Protein AF-A0AAW2M920-F1 (afdb_monomer)

Organism: NCBI:txid2727405

Nearest PDB structures (foldseek):
  7yav-assembly2_A  TM=9.526E-01  e=2.439E-05  Morus alba
  7yav-assembly1_B  TM=9.360E-01  e=2.289E-05  Morus alba
  7e2v-assembly1_A  TM=9.465E-01  e=1.865E-04  Morus alba
  6jqh-assembly1_A  TM=9.577E-01  e=3.522E-04  Morus alba
  3e39-assembly1_B  TM=4.686E-01  e=4.575E+00  Oleidesulfovibrio alaskensis G20

Radius of gyration: 16.42 Å; Cα contacts (8 Å, |Δi|>4): 137; chains: 1; bounding box: 31×42×42 Å

Structure (mmCIF, N/CA/C/O backbone):
data_AF-A0AAW2M920-F1
#
_entry.id   AF-A0AAW2M920-F1
#
loop_
_atom_site.group_PDB
_atom_site.id
_atom_site.type_symbol
_atom_site.label_atom_id
_atom_site.label_alt_id
_atom_site.label_comp_id
_atom_site.label_asym_id
_atom_site.label_entity_id
_atom_site.label_seq_id
_atom_site.pdbx_PDB_ins_code
_atom_site.Cartn_x
_atom_site.Cartn_y
_atom_site.Cartn_z
_atom_site.occupancy
_atom_site.B_iso_or_equiv
_atom_site.auth_seq_id
_atom_site.auth_comp_id
_atom_site.auth_asym_id
_atom_site.auth_atom_id
_atom_site.pdbx_PDB_model_num
ATOM 1 N N . MET A 1 1 ? -5.550 -7.765 -9.134 1.00 83.81 1 MET A N 1
ATOM 2 C CA . MET A 1 1 ? -4.343 -8.230 -8.421 1.00 83.81 1 MET A CA 1
ATOM 3 C C . MET A 1 1 ? -3.389 -8.997 -9.329 1.00 83.81 1 MET A C 1
ATOM 5 O O . MET A 1 1 ? -2.445 -8.383 -9.785 1.00 83.81 1 MET A O 1
ATOM 9 N N . TRP A 1 2 ? -3.646 -10.262 -9.693 1.00 87.31 2 TRP A N 1
ATOM 10 C CA . TRP A 1 2 ? -2.711 -11.055 -10.524 1.00 87.31 2 TRP A CA 1
ATOM 11 C C . TRP A 1 2 ? -2.269 -10.374 -11.831 1.00 87.31 2 TRP A C 1
ATOM 13 O O . TRP A 1 2 ? -1.103 -10.426 -12.192 1.00 87.31 2 TRP A O 1
ATOM 23 N N . LYS A 1 3 ? -3.179 -9.660 -12.505 1.00 90.44 3 LYS A N 1
ATOM 24 C CA . LYS A 1 3 ? -2.833 -8.866 -13.695 1.00 90.44 3 LYS A CA 1
ATOM 25 C C . LYS A 1 3 ? -1.768 -7.797 -13.420 1.00 90.44 3 LYS A C 1
ATOM 27 O O . LYS A 1 3 ? -0.881 -7.653 -14.239 1.00 90.44 3 LYS A O 1
ATOM 32 N N . PHE A 1 4 ? -1.827 -7.118 -12.270 1.00 90.94 4 PHE A N 1
ATOM 33 C CA . PHE A 1 4 ? -0.812 -6.136 -11.877 1.00 90.94 4 PHE A CA 1
ATOM 34 C C . PHE A 1 4 ? 0.547 -6.803 -11.682 1.00 90.94 4 PHE A C 1
ATOM 36 O O . PHE A 1 4 ? 1.535 -6.295 -12.189 1.00 90.94 4 PHE A O 1
ATOM 43 N N . LEU A 1 5 ? 0.599 -7.955 -11.005 1.00 89.62 5 LEU A N 1
ATOM 44 C CA . LEU A 1 5 ? 1.860 -8.674 -10.782 1.00 89.62 5 LEU A CA 1
ATOM 45 C C . LEU A 1 5 ? 2.533 -9.110 -12.089 1.00 89.62 5 LEU A C 1
ATOM 47 O O . LEU A 1 5 ? 3.752 -9.142 -12.155 1.00 89.62 5 LEU A O 1
ATOM 51 N N . HIS A 1 6 ? 1.754 -9.404 -13.133 1.00 90.44 6 HIS A N 1
ATOM 52 C CA . HIS A 1 6 ? 2.280 -9.730 -14.462 1.00 90.44 6 HIS A CA 1
ATOM 53 C C . HIS A 1 6 ? 2.710 -8.511 -15.296 1.00 90.44 6 HIS A C 1
ATOM 55 O O . HIS A 1 6 ? 3.262 -8.699 -16.377 1.00 90.44 6 HIS A O 1
ATOM 61 N N . GLU A 1 7 ? 2.423 -7.282 -14.854 1.00 92.44 7 GLU A N 1
ATOM 62 C CA . GLU A 1 7 ? 2.908 -6.063 -15.519 1.00 92.44 7 GLU A CA 1
ATOM 63 C C . GLU A 1 7 ? 4.354 -5.723 -15.131 1.00 92.44 7 GLU A C 1
ATOM 65 O O . GLU A 1 7 ? 4.986 -4.929 -15.826 1.00 92.44 7 GLU A O 1
ATOM 70 N N . GLU A 1 8 ? 4.866 -6.304 -14.044 1.00 90.00 8 GLU A N 1
ATOM 71 C CA . GLU A 1 8 ? 6.255 -6.140 -13.620 1.00 90.00 8 GLU A CA 1
ATOM 72 C C . GLU A 1 8 ? 7.118 -7.335 -14.014 1.00 90.00 8 GLU A C 1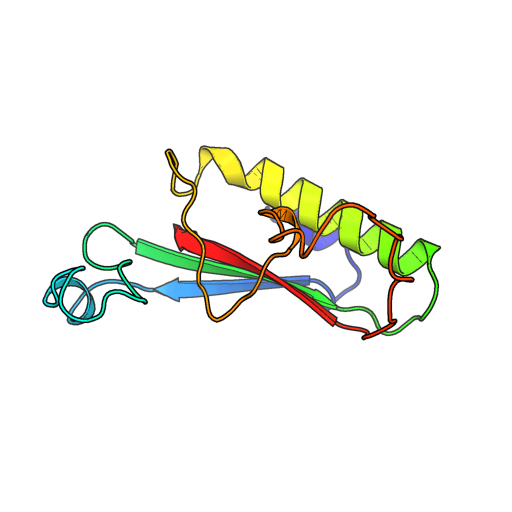
ATOM 74 O O . GLU A 1 8 ? 6.629 -8.434 -14.289 1.00 90.00 8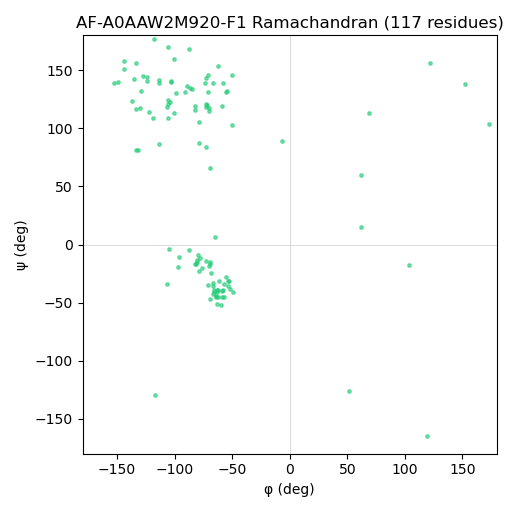 GLU A O 1
ATOM 79 N N . ASP A 1 9 ? 8.426 -7.091 -14.044 1.00 85.19 9 ASP A N 1
ATOM 80 C CA . ASP A 1 9 ? 9.409 -8.130 -14.315 1.00 85.19 9 ASP A CA 1
ATOM 81 C C . ASP A 1 9 ? 9.356 -9.224 -13.234 1.00 85.19 9 ASP A C 1
ATOM 83 O O . ASP A 1 9 ? 8.969 -9.003 -12.081 1.00 85.19 9 ASP A O 1
ATOM 87 N N . GLU A 1 10 ? 9.760 -10.436 -13.609 1.00 82.50 10 GLU A N 1
ATOM 88 C CA . GLU A 1 10 ? 9.738 -11.586 -12.709 1.00 82.50 10 GLU A CA 1
ATOM 89 C C . GLU A 1 10 ? 10.519 -11.295 -11.414 1.00 82.50 10 GLU A C 1
ATOM 91 O O . GLU A 1 10 ? 11.662 -10.836 -11.450 1.00 82.50 10 GLU A O 1
ATOM 96 N N . ASN A 1 11 ? 9.902 -11.585 -10.265 1.00 81.25 11 ASN A N 1
ATOM 97 C CA . ASN A 1 11 ? 10.443 -11.341 -8.921 1.00 81.25 11 ASN A CA 1
ATOM 98 C C . ASN A 1 11 ? 10.711 -9.863 -8.566 1.00 81.25 11 ASN A C 1
ATOM 100 O O . ASN A 1 11 ? 11.393 -9.600 -7.578 1.00 81.25 11 ASN A O 1
ATOM 104 N N . MET A 1 12 ? 10.173 -8.903 -9.327 1.00 87.25 12 MET A N 1
ATOM 105 C CA . MET A 1 12 ? 10.324 -7.469 -9.034 1.00 87.25 12 MET A CA 1
ATOM 106 C C . MET A 1 12 ? 9.145 -6.869 -8.268 1.00 87.25 12 MET A C 1
ATOM 108 O O . MET A 1 12 ? 9.258 -5.753 -7.776 1.00 87.25 12 MET A O 1
ATOM 112 N N . ALA A 1 13 ? 8.035 -7.593 -8.123 1.00 90.44 13 ALA A N 1
ATOM 113 C CA . ALA A 1 13 ? 6.875 -7.167 -7.347 1.00 90.44 13 ALA A CA 1
ATOM 114 C C . ALA A 1 13 ? 6.513 -8.199 -6.275 1.00 90.44 13 ALA A C 1
ATOM 116 O O . ALA A 1 13 ? 6.538 -9.406 -6.526 1.00 90.44 13 ALA A O 1
ATOM 117 N N . GLU A 1 14 ? 6.126 -7.723 -5.094 1.00 88.31 14 GLU A N 1
ATOM 118 C CA . GLU A 1 14 ? 5.789 -8.562 -3.947 1.00 88.31 14 GLU A CA 1
ATOM 119 C C . GLU A 1 14 ? 4.498 -8.093 -3.260 1.00 88.31 14 GLU A C 1
ATOM 121 O O . GLU A 1 14 ? 4.242 -6.896 -3.124 1.00 88.31 14 GLU A O 1
ATOM 126 N N . LEU A 1 15 ? 3.692 -9.059 -2.805 1.00 90.00 15 LEU A N 1
ATOM 127 C CA . LEU A 1 15 ? 2.582 -8.851 -1.875 1.00 90.00 15 LEU A CA 1
ATOM 128 C C . LEU A 1 15 ? 2.825 -9.735 -0.648 1.00 90.00 15 LEU A C 1
ATOM 130 O O . LEU A 1 15 ? 2.765 -10.961 -0.763 1.00 90.00 15 LEU A O 1
ATOM 134 N N . GLN A 1 16 ? 3.057 -9.142 0.519 1.00 90.81 16 GLN A N 1
ATOM 135 C CA . GLN A 1 16 ? 3.207 -9.896 1.767 1.00 90.81 16 GLN A CA 1
ATOM 136 C C . GLN A 1 16 ? 1.939 -9.766 2.601 1.00 90.81 16 GLN A C 1
ATOM 138 O O . GLN A 1 16 ? 1.543 -8.659 2.954 1.00 90.81 16 GLN A O 1
ATOM 143 N N . PHE A 1 17 ? 1.319 -10.898 2.930 1.00 91.00 17 PHE A N 1
ATOM 144 C CA . PHE A 1 17 ? 0.124 -10.964 3.769 1.00 91.00 17 PHE A CA 1
ATOM 145 C C . PHE A 1 17 ? 0.510 -11.476 5.153 1.00 91.00 17 PHE A C 1
ATOM 147 O O . PHE A 1 17 ? 0.808 -12.658 5.322 1.00 91.00 17 PHE A O 1
ATOM 154 N N . SER A 1 18 ? 0.474 -10.595 6.145 1.00 90.00 18 SER A N 1
ATOM 155 C CA . SER A 1 18 ? 0.731 -10.947 7.540 1.00 90.00 18 SER A CA 1
ATOM 156 C C . SER A 1 18 ? -0.605 -11.076 8.271 1.00 90.00 18 SER A C 1
ATOM 158 O O . SER A 1 18 ? -1.302 -10.066 8.395 1.00 90.00 18 SER A O 1
ATOM 160 N N . PRO A 1 19 ? -1.007 -12.279 8.723 1.00 90.19 19 PRO A N 1
ATOM 161 C CA . PRO A 1 19 ? -2.282 -12.475 9.407 1.00 90.19 19 PRO A CA 1
ATOM 162 C C . PRO A 1 19 ? -2.309 -11.758 10.758 1.00 90.19 19 PRO A C 1
ATOM 164 O O . PRO A 1 19 ? -1.326 -11.773 11.499 1.00 90.19 19 PRO A O 1
ATOM 167 N N . TYR A 1 20 ? -3.447 -11.136 11.062 1.00 88.88 20 TYR A N 1
ATOM 168 C CA . TYR A 1 20 ? -3.757 -10.531 12.360 1.00 88.88 20 TYR A CA 1
ATOM 169 C C . TYR A 1 20 ? -4.758 -11.414 13.118 1.00 88.88 20 TYR A C 1
ATOM 171 O O . TYR A 1 20 ? -5.304 -12.373 12.569 1.00 88.88 20 TYR A O 1
ATOM 179 N N . GLY A 1 21 ? -4.986 -11.102 14.394 1.00 86.06 21 GLY A N 1
ATOM 180 C CA . GLY A 1 21 ? -5.913 -11.828 15.259 1.00 86.06 21 GLY A CA 1
ATOM 181 C C . GLY A 1 21 ? -5.249 -12.459 16.481 1.00 86.06 21 GLY A C 1
ATOM 182 O O . GLY A 1 21 ? -4.117 -12.124 16.839 1.00 86.06 21 GLY A O 1
ATOM 183 N N . GLU A 1 22 ? -5.970 -13.385 17.116 1.00 87.44 22 GLU A N 1
ATOM 184 C CA . GLU A 1 22 ? -5.528 -14.110 18.316 1.00 87.44 22 GLU A CA 1
ATOM 185 C C . GLU A 1 22 ? -5.038 -13.143 19.406 1.00 87.44 22 GLU A C 1
ATOM 187 O O . GLU A 1 22 ? -5.737 -12.187 19.737 1.00 87.44 22 GLU A O 1
ATOM 192 N N . ALA A 1 23 ? -3.816 -13.332 19.909 1.00 85.88 23 ALA A N 1
ATOM 193 C CA . ALA A 1 23 ? -3.220 -12.499 20.946 1.00 85.88 23 ALA A CA 1
ATOM 194 C C . ALA A 1 23 ? -3.198 -11.001 20.591 1.00 85.88 23 ALA A C 1
ATOM 196 O O . ALA A 1 23 ? -3.237 -10.172 21.491 1.00 85.88 23 ALA A O 1
ATOM 197 N N . LEU A 1 24 ? -3.159 -10.619 19.305 1.00 83.88 24 LEU A N 1
ATOM 198 C CA . LEU A 1 24 ? -3.216 -9.204 18.911 1.00 83.88 24 LEU A CA 1
ATOM 199 C C . LEU A 1 24 ? -4.580 -8.563 19.202 1.00 83.88 24 LEU A C 1
ATOM 201 O O . LEU A 1 24 ? -4.626 -7.345 19.360 1.00 83.88 24 LEU A O 1
ATOM 205 N N . ASN A 1 25 ? -5.659 -9.349 19.283 1.00 85.94 25 ASN A N 1
ATOM 206 C CA . ASN A 1 25 ? -7.002 -8.858 19.600 1.00 85.94 25 ASN A CA 1
ATOM 207 C C . ASN A 1 25 ? -7.205 -8.612 21.098 1.00 85.94 25 ASN A C 1
ATOM 209 O O . ASN A 1 25 ? -8.090 -7.841 21.460 1.00 85.94 25 ASN A O 1
ATOM 213 N N . ASP A 1 26 ? -6.406 -9.260 21.948 1.00 86.75 26 ASP A N 1
ATOM 214 C CA . ASP A 1 26 ? -6.527 -9.148 23.404 1.00 86.75 26 ASP A CA 1
ATOM 215 C C . ASP A 1 26 ? -5.968 -7.819 23.933 1.00 86.75 26 ASP A C 1
ATOM 217 O O . ASP A 1 26 ? -6.333 -7.384 25.026 1.00 86.75 26 ASP A O 1
ATOM 221 N N . TYR A 1 27 ? -5.104 -7.160 23.155 1.00 84.50 27 TYR A N 1
ATOM 222 C CA . TYR A 1 27 ? -4.527 -5.865 23.499 1.00 84.50 27 TYR A CA 1
ATOM 223 C C . TYR A 1 27 ? -5.435 -4.712 23.061 1.00 84.50 27 TYR A C 1
ATOM 225 O O . TYR A 1 27 ? -5.897 -4.657 21.917 1.00 84.50 27 TYR A O 1
ATOM 233 N N . SER A 1 28 ? -5.631 -3.735 23.946 1.00 82.38 28 SER A N 1
ATOM 234 C CA . SER A 1 28 ? -6.332 -2.493 23.601 1.00 82.38 28 SER A CA 1
ATOM 235 C C . SER A 1 28 ? -5.478 -1.627 22.670 1.00 82.38 28 SER A C 1
ATOM 237 O O . SER A 1 28 ? -4.258 -1.533 22.821 1.00 82.38 28 SER A O 1
ATOM 239 N N . GLU A 1 29 ? -6.120 -0.900 21.751 1.00 80.44 29 GLU A N 1
ATOM 240 C CA . GLU A 1 29 ? -5.453 0.081 20.879 1.00 80.44 29 GLU A CA 1
ATOM 241 C C . GLU A 1 29 ? -4.642 1.119 21.679 1.00 80.44 29 GLU A C 1
ATOM 243 O O . GLU A 1 29 ? -3.601 1.599 21.230 1.00 80.44 29 GLU A O 1
ATOM 248 N N . SER A 1 30 ? -5.094 1.439 22.897 1.00 81.88 30 SER A N 1
ATOM 249 C CA . SER A 1 30 ? -4.466 2.429 23.774 1.00 81.88 30 SER A CA 1
ATOM 250 C C . SER A 1 30 ? -3.247 1.913 24.544 1.00 81.88 30 SER A C 1
ATOM 252 O O . SER A 1 30 ? -2.534 2.720 25.137 1.00 81.88 30 SER A O 1
ATOM 254 N N . GLU A 1 31 ? -3.011 0.599 24.596 1.00 84.44 31 GLU A N 1
ATOM 255 C CA . GLU A 1 31 ? -1.888 0.028 25.359 1.00 84.44 31 GLU A CA 1
ATOM 256 C C . GLU A 1 31 ? -0.541 0.330 24.706 1.00 84.44 31 GLU A C 1
ATOM 258 O O . GLU A 1 31 ? 0.447 0.590 25.391 1.00 84.44 31 GLU A O 1
ATOM 263 N N . THR A 1 32 ? -0.510 0.358 23.373 1.00 78.44 32 THR A N 1
ATOM 264 C CA . THR A 1 32 ? 0.666 0.746 22.591 1.00 78.44 32 THR A CA 1
ATOM 265 C C . THR A 1 32 ? 0.257 1.753 21.516 1.00 78.44 32 THR A C 1
ATOM 267 O O . THR A 1 32 ? 0.090 1.375 20.357 1.00 78.44 32 THR A O 1
ATOM 270 N N . PRO A 1 33 ? 0.129 3.046 21.860 1.00 64.88 33 PRO A N 1
ATOM 271 C CA . PRO A 1 33 ? -0.439 4.066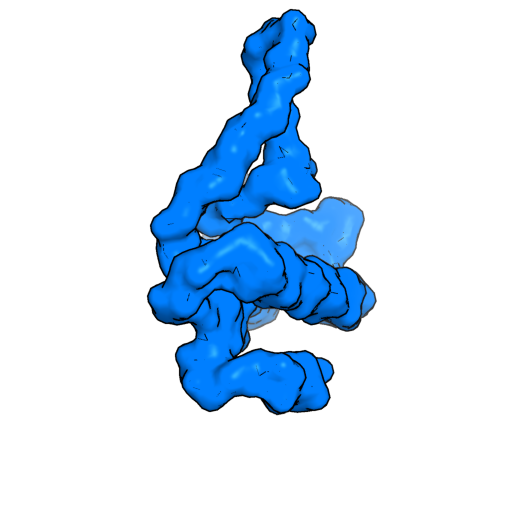 20.975 1.00 64.88 33 PRO A CA 1
ATOM 272 C C . PRO A 1 33 ? 0.173 4.181 19.560 1.00 64.88 33 PRO A C 1
ATOM 274 O O . PRO A 1 33 ? -0.567 4.515 18.638 1.00 64.88 33 PRO A O 1
ATOM 277 N N . PRO A 1 34 ? 1.474 3.897 19.316 1.00 70.81 34 PRO A N 1
ATOM 278 C CA . PRO A 1 34 ? 2.031 3.899 17.956 1.00 70.81 34 PRO A CA 1
ATOM 279 C C . PRO A 1 34 ? 1.531 2.751 17.062 1.00 70.81 34 PRO A C 1
ATOM 281 O O . PRO A 1 34 ? 1.729 2.785 15.849 1.00 70.81 34 PRO A O 1
ATOM 284 N N . PHE A 1 35 ? 0.925 1.719 17.652 1.00 77.88 35 PHE A N 1
ATOM 285 C CA . PHE A 1 35 ? 0.411 0.537 16.971 1.00 77.88 35 PHE A CA 1
ATOM 2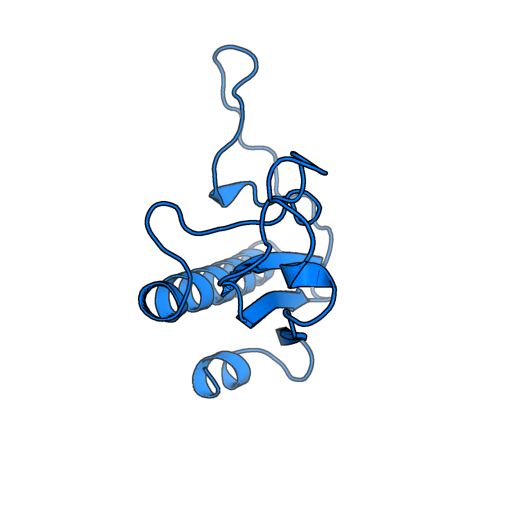86 C C . PHE A 1 35 ? -1.001 0.228 17.485 1.00 77.88 35 PHE A C 1
ATOM 288 O O . PHE A 1 35 ? -1.208 -0.599 18.375 1.00 77.88 35 PHE A O 1
ATOM 295 N N . ALA A 1 36 ? -1.965 0.952 16.920 1.00 79.12 36 ALA A N 1
ATOM 296 C CA . ALA A 1 36 ? -3.382 0.849 17.257 1.00 79.12 36 ALA A CA 1
ATOM 297 C C . ALA A 1 36 ? -4.125 -0.238 16.453 1.00 79.12 36 ALA A C 1
ATOM 299 O O . ALA A 1 36 ? -5.292 -0.497 16.709 1.00 79.12 36 ALA A O 1
ATOM 300 N N . HIS A 1 37 ? -3.472 -0.899 15.492 1.00 84.12 37 HIS A N 1
ATOM 301 C CA . HIS A 1 37 ? -4.112 -1.884 14.610 1.00 84.12 37 HIS A CA 1
ATOM 302 C C . HIS A 1 37 ? -4.277 -3.228 15.337 1.00 84.12 37 HIS A C 1
ATOM 304 O O . HIS A 1 37 ? -3.382 -4.073 15.319 1.00 84.12 37 HIS A O 1
ATOM 310 N N . ARG A 1 38 ? -5.394 -3.380 16.058 1.00 85.94 38 ARG A N 1
ATOM 311 C CA . ARG A 1 38 ? -5.707 -4.529 16.928 1.00 85.94 38 ARG A CA 1
ATOM 312 C C . ARG A 1 38 ? -6.942 -5.280 16.415 1.00 85.94 38 ARG A C 1
ATOM 314 O O . ARG A 1 38 ? -7.006 -5.630 15.237 1.00 85.94 38 ARG A O 1
ATOM 321 N N . ALA A 1 39 ? -7.915 -5.530 17.289 1.00 86.44 39 ALA A N 1
ATOM 322 C CA . ALA A 1 39 ? -9.157 -6.203 16.947 1.00 86.44 39 ALA A CA 1
ATOM 323 C C . ALA A 1 39 ? -9.885 -5.509 15.782 1.00 86.44 39 ALA A C 1
ATOM 325 O O . ALA A 1 39 ? -10.073 -4.297 15.778 1.00 86.44 39 ALA A O 1
ATOM 326 N N . GLY A 1 40 ? -10.320 -6.300 14.799 1.00 86.62 40 GLY A N 1
ATOM 327 C CA . GLY A 1 40 ? -11.023 -5.817 13.605 1.00 86.62 40 GLY A CA 1
ATOM 328 C C . GLY A 1 40 ? -10.166 -5.776 12.337 1.00 86.62 40 GLY A C 1
ATOM 329 O O . GLY A 1 40 ? -10.738 -5.800 11.250 1.00 86.62 40 GLY A O 1
ATOM 330 N N . TYR A 1 41 ? -8.836 -5.809 12.461 1.00 88.19 41 TYR A N 1
ATOM 331 C CA . TYR A 1 41 ? -7.918 -6.001 11.332 1.00 88.19 41 TYR A CA 1
ATOM 332 C C . TYR A 1 41 ? -7.655 -7.492 11.106 1.00 88.19 41 TYR A C 1
ATOM 334 O O . TYR A 1 41 ? -7.445 -8.242 12.061 1.00 88.19 41 TYR A O 1
ATOM 342 N N . ILE A 1 42 ? -7.670 -7.930 9.845 1.00 90.25 42 ILE A N 1
ATOM 343 C CA . ILE A 1 42 ? -7.516 -9.351 9.484 1.00 90.25 42 ILE A CA 1
ATOM 344 C C . ILE A 1 42 ? -6.149 -9.647 8.870 1.00 90.25 42 ILE A C 1
ATOM 346 O O . ILE A 1 42 ? -5.592 -10.718 9.113 1.00 90.25 42 ILE A O 1
ATOM 350 N N . PHE A 1 43 ? -5.587 -8.705 8.110 1.00 88.94 43 PHE A N 1
ATOM 351 C CA . PHE A 1 43 ? -4.272 -8.846 7.495 1.00 88.94 43 PHE A CA 1
ATOM 352 C C . PHE A 1 43 ? -3.580 -7.491 7.366 1.00 88.94 43 PHE A C 1
ATOM 354 O O . PHE A 1 43 ? -4.158 -6.516 6.904 1.00 88.94 43 PHE A O 1
ATOM 361 N N . MET A 1 44 ? -2.278 -7.446 7.623 1.00 88.44 44 MET A N 1
ATOM 362 C CA . MET A 1 44 ? -1.437 -6.403 7.034 1.00 88.44 44 MET A CA 1
ATOM 363 C C . MET A 1 44 ? -0.995 -6.855 5.643 1.00 88.44 44 MET A C 1
ATOM 365 O O . MET A 1 44 ? -0.555 -7.996 5.491 1.00 88.44 44 MET A O 1
ATOM 369 N N . ILE A 1 45 ? -1.101 -5.973 4.647 1.00 91.25 45 ILE A N 1
ATOM 370 C CA . ILE A 1 45 ? -0.647 -6.232 3.280 1.00 91.25 45 ILE A CA 1
ATOM 371 C C . ILE A 1 45 ? 0.435 -5.228 2.875 1.00 91.25 45 ILE A C 1
ATOM 373 O O . ILE A 1 45 ? 0.166 -4.061 2.590 1.00 91.25 45 ILE A O 1
ATOM 377 N N . HIS A 1 46 ? 1.667 -5.703 2.771 1.00 89.19 46 HIS A N 1
ATOM 378 C CA . HIS A 1 46 ? 2.776 -4.910 2.252 1.00 89.19 46 HIS A CA 1
ATOM 379 C C . HIS A 1 46 ? 2.910 -5.104 0.736 1.00 89.19 46 HIS A C 1
ATOM 381 O O . HIS A 1 46 ? 2.910 -6.243 0.259 1.00 89.19 46 HIS A O 1
ATOM 387 N N . TYR A 1 47 ? 3.013 -3.999 -0.014 1.00 89.62 47 TYR A N 1
ATOM 388 C CA . TYR A 1 47 ? 3.315 -3.999 -1.444 1.00 89.62 47 TYR A CA 1
ATOM 389 C C . TYR A 1 47 ? 4.760 -3.545 -1.677 1.00 89.62 47 TYR A C 1
ATOM 391 O O . TYR A 1 47 ? 5.137 -2.423 -1.340 1.00 89.62 47 TYR A O 1
ATOM 399 N N . GLY A 1 48 ? 5.561 -4.399 -2.303 1.00 89.06 48 GLY A N 1
ATOM 400 C CA . GLY A 1 48 ? 6.937 -4.083 -2.675 1.00 89.06 48 GLY A CA 1
ATOM 401 C C . GLY A 1 48 ? 7.102 -4.028 -4.187 1.00 89.06 48 GLY A C 1
ATOM 402 O O . GLY A 1 48 ? 6.564 -4.883 -4.892 1.00 89.06 48 GLY A O 1
ATOM 403 N N . VAL A 1 49 ? 7.865 -3.052 -4.684 1.00 89.25 49 VAL A N 1
ATOM 404 C CA . VAL A 1 49 ? 8.438 -3.101 -6.033 1.00 89.25 49 VAL A CA 1
ATOM 405 C C . VAL A 1 49 ? 9.937 -2.806 -5.966 1.00 89.25 49 VAL A C 1
ATOM 407 O O . VAL A 1 49 ? 10.387 -1.872 -5.298 1.00 89.25 49 VAL A O 1
ATOM 410 N N . PHE A 1 50 ? 10.722 -3.638 -6.635 1.00 85.12 50 PHE A N 1
ATOM 411 C CA . PHE A 1 50 ? 12.180 -3.627 -6.611 1.00 85.12 50 PHE A CA 1
ATOM 412 C C . PHE A 1 50 ? 12.700 -3.496 -8.036 1.00 85.12 50 PHE A C 1
ATOM 414 O O . PHE A 1 50 ? 12.116 -4.056 -8.961 1.00 85.12 50 PHE A O 1
ATOM 421 N N . TRP A 1 51 ? 13.805 -2.783 -8.240 1.00 84.56 51 TRP A N 1
ATOM 422 C CA . TRP A 1 51 ? 14.401 -2.687 -9.569 1.00 84.56 51 TRP A CA 1
ATOM 423 C C . TRP A 1 51 ? 15.903 -2.449 -9.489 1.00 84.56 51 TRP A C 1
ATOM 425 O O . TRP A 1 51 ? 16.398 -1.668 -8.689 1.00 84.56 51 TRP A O 1
ATOM 435 N N . THR A 1 52 ? 16.666 -3.113 -10.351 1.00 79.00 52 THR A N 1
ATOM 436 C CA . THR A 1 52 ? 18.138 -3.021 -10.338 1.00 79.00 52 THR A CA 1
ATOM 437 C C . THR A 1 52 ? 18.685 -2.013 -11.340 1.00 79.00 52 THR A C 1
ATOM 439 O O . THR A 1 52 ? 19.831 -1.579 -11.220 1.00 79.00 52 THR A O 1
ATOM 442 N N . ARG A 1 53 ? 17.889 -1.642 -12.351 1.00 77.75 53 ARG A N 1
ATOM 443 C CA . ARG A 1 53 ? 18.310 -0.720 -13.407 1.00 77.75 53 ARG A CA 1
ATOM 444 C C . ARG A 1 53 ? 18.168 0.725 -12.929 1.00 77.75 53 ARG A C 1
ATOM 446 O O . ARG A 1 53 ? 17.046 1.166 -12.697 1.00 77.75 53 ARG A O 1
ATOM 453 N N . PRO A 1 54 ? 19.266 1.487 -12.807 1.00 73.19 54 PRO A N 1
ATOM 454 C CA . PRO A 1 54 ? 19.169 2.894 -12.461 1.00 73.19 54 PRO A CA 1
ATOM 455 C C . PRO A 1 54 ? 18.635 3.696 -13.655 1.00 73.19 54 PRO A C 1
ATOM 457 O O . PRO A 1 54 ? 19.003 3.441 -14.802 1.00 73.19 54 PRO A O 1
ATOM 460 N N . GLY A 1 55 ? 17.813 4.707 -13.386 1.00 76.94 55 GLY A N 1
ATOM 461 C CA . GLY A 1 55 ? 17.334 5.644 -14.400 1.00 76.94 55 GLY A CA 1
ATOM 462 C C . GLY A 1 55 ? 15.974 6.223 -14.040 1.00 76.94 55 GLY A C 1
ATOM 463 O O . GLY A 1 55 ? 15.092 5.497 -13.594 1.00 76.94 55 GLY A O 1
ATOM 464 N N . ASN A 1 56 ? 15.791 7.527 -14.263 1.00 77.94 56 ASN A N 1
ATOM 465 C CA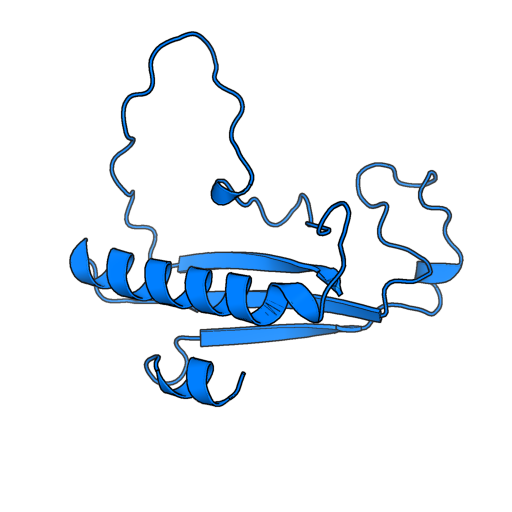 . ASN A 1 56 ? 14.551 8.216 -13.888 1.00 77.94 56 ASN A CA 1
ATOM 466 C C . ASN A 1 56 ? 13.314 7.598 -14.554 1.00 77.94 56 ASN A C 1
ATOM 468 O O . ASN A 1 56 ? 12.293 7.453 -13.896 1.00 77.94 56 ASN A O 1
ATOM 472 N N . SER A 1 57 ? 13.413 7.181 -15.821 1.00 83.75 57 SER A N 1
ATOM 473 C CA . SER A 1 57 ? 12.299 6.556 -16.543 1.00 83.75 57 SER A CA 1
ATOM 474 C C . SER A 1 57 ? 11.888 5.204 -15.958 1.00 83.75 57 SER A C 1
ATOM 476 O O . SER A 1 57 ? 10.698 4.911 -15.887 1.00 83.75 57 SER A O 1
ATOM 478 N N . GLU A 1 58 ? 12.854 4.388 -15.523 1.00 81.69 58 GLU A N 1
ATOM 479 C CA . GLU A 1 58 ? 12.565 3.103 -14.875 1.00 81.69 58 GLU A CA 1
ATOM 480 C C . GLU A 1 58 ? 11.945 3.334 -13.497 1.00 81.69 58 GLU A C 1
ATOM 482 O O . GLU A 1 58 ? 10.885 2.784 -13.204 1.00 81.69 58 GLU A O 1
ATOM 487 N N . SER A 1 59 ? 12.528 4.226 -12.689 1.00 83.69 59 SER A N 1
ATOM 488 C CA . SER A 1 59 ? 11.960 4.589 -11.388 1.00 83.69 59 SER A CA 1
ATOM 489 C C . SER A 1 59 ? 10.530 5.123 -11.527 1.00 83.69 59 SER A C 1
ATOM 491 O O . SER A 1 59 ? 9.641 4.701 -10.796 1.00 83.69 59 SER A O 1
ATOM 493 N N . GLU A 1 60 ? 10.262 6.011 -12.489 1.00 87.31 60 GLU A N 1
ATOM 494 C CA . GLU A 1 60 ? 8.911 6.522 -12.749 1.00 87.31 60 GLU A CA 1
ATOM 495 C C . GLU A 1 60 ? 7.938 5.415 -13.174 1.00 87.31 60 GLU A C 1
ATOM 497 O O . GLU A 1 60 ? 6.791 5.411 -12.722 1.00 87.31 60 GLU A O 1
ATOM 502 N N . ARG A 1 61 ? 8.375 4.451 -13.996 1.00 89.50 61 ARG A N 1
ATOM 503 C CA . ARG A 1 61 ? 7.553 3.301 -14.405 1.00 89.50 61 ARG A CA 1
ATOM 504 C C . ARG A 1 61 ? 7.105 2.479 -13.196 1.00 89.50 61 ARG A C 1
ATOM 506 O O . ARG A 1 61 ? 5.902 2.265 -13.035 1.00 89.50 61 ARG A O 1
ATOM 513 N N . HIS A 1 62 ? 8.045 2.080 -12.341 1.00 88.81 62 HIS A N 1
ATOM 514 C CA . HIS A 1 62 ? 7.766 1.276 -11.147 1.00 88.81 62 HIS A CA 1
ATOM 515 C C . HIS A 1 62 ? 6.926 2.044 -10.118 1.00 88.81 62 HIS A C 1
ATOM 517 O O . HIS A 1 62 ? 5.955 1.512 -9.577 1.00 88.81 62 HIS A O 1
ATOM 523 N N . MET A 1 63 ? 7.217 3.334 -9.916 1.00 88.62 63 MET A N 1
ATOM 524 C CA . MET A 1 63 ? 6.426 4.195 -9.030 1.00 88.62 63 MET A CA 1
ATOM 525 C C . MET A 1 63 ? 4.984 4.366 -9.523 1.00 88.62 63 MET A C 1
ATOM 527 O O . MET A 1 63 ? 4.037 4.318 -8.737 1.00 88.62 63 MET A O 1
ATOM 531 N N . ASN A 1 64 ? 4.784 4.534 -10.830 1.00 91.12 64 ASN A N 1
ATOM 532 C CA . ASN A 1 64 ? 3.443 4.602 -11.407 1.00 91.12 64 ASN A CA 1
ATOM 533 C C . ASN A 1 64 ? 2.705 3.265 -11.285 1.00 91.12 64 ASN A C 1
ATOM 535 O O . ASN A 1 64 ? 1.491 3.247 -11.078 1.00 91.12 64 ASN A O 1
ATOM 539 N N . TRP A 1 65 ? 3.407 2.138 -11.404 1.00 93.31 65 TRP A N 1
ATOM 540 C CA . TRP A 1 65 ? 2.811 0.823 -11.202 1.00 93.31 65 TRP A CA 1
ATOM 541 C C . TRP A 1 65 ? 2.302 0.634 -9.765 1.00 93.31 65 TRP A C 1
ATOM 543 O O . TRP A 1 65 ? 1.118 0.332 -9.585 1.00 93.31 65 TRP A O 1
ATOM 553 N N . ILE A 1 66 ? 3.133 0.898 -8.748 1.00 91.12 66 ILE A N 1
ATOM 554 C CA . ILE A 1 66 ? 2.749 0.666 -7.345 1.00 91.12 66 ILE A CA 1
ATOM 555 C C . ILE A 1 66 ? 1.626 1.609 -6.890 1.00 91.12 66 ILE A C 1
ATOM 557 O O . ILE A 1 66 ? 0.732 1.193 -6.153 1.00 91.12 66 ILE A O 1
ATOM 561 N N . ARG A 1 67 ? 1.579 2.843 -7.411 1.00 92.75 67 ARG A N 1
ATOM 562 C CA . ARG A 1 67 ? 0.472 3.785 -7.164 1.00 92.75 67 ARG A CA 1
ATOM 563 C C . ARG A 1 67 ? -0.847 3.316 -7.777 1.00 92.75 67 ARG A C 1
ATOM 565 O O . ARG A 1 67 ? -1.874 3.345 -7.103 1.00 92.75 67 ARG A O 1
ATOM 572 N N . ARG A 1 68 ? -0.835 2.797 -9.013 1.00 94.50 68 ARG A N 1
ATOM 573 C CA . ARG A 1 68 ? -2.042 2.202 -9.624 1.00 94.50 68 ARG A CA 1
ATOM 574 C C . ARG A 1 68 ? -2.518 0.973 -8.851 1.00 94.50 68 ARG A C 1
ATOM 576 O O . ARG A 1 68 ? -3.723 0.787 -8.685 1.00 94.50 68 ARG A O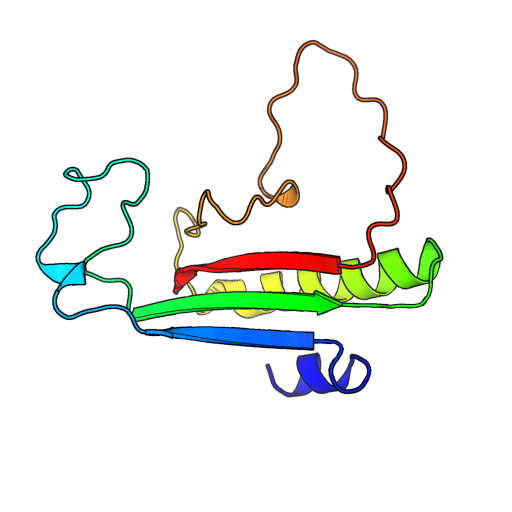 1
ATOM 583 N N . LEU A 1 69 ? -1.595 0.136 -8.370 1.00 93.31 69 LEU A N 1
ATOM 584 C CA . LEU A 1 69 ? -1.935 -0.997 -7.508 1.00 93.31 69 LEU A CA 1
ATOM 585 C C . LEU A 1 69 ? -2.579 -0.517 -6.197 1.00 93.31 69 LEU A C 1
ATOM 587 O O . LEU A 1 69 ? -3.612 -1.045 -5.777 1.00 93.31 69 LEU A O 1
ATOM 591 N N . TYR A 1 70 ? -1.998 0.507 -5.575 1.00 90.19 70 TYR A N 1
ATOM 592 C CA . TYR A 1 70 ? -2.499 1.114 -4.348 1.00 90.19 70 TYR A CA 1
ATOM 593 C C . TYR A 1 70 ? -3.927 1.666 -4.498 1.00 90.19 70 TYR A C 1
ATOM 595 O O . TYR A 1 70 ? -4.779 1.405 -3.639 1.00 90.19 70 TYR A O 1
ATOM 603 N N . GLU A 1 71 ? -4.205 2.371 -5.597 1.00 92.94 71 GLU A N 1
ATOM 604 C CA . GLU A 1 71 ? -5.537 2.868 -5.962 1.00 92.94 71 GLU A CA 1
ATOM 605 C C . GLU A 1 71 ? -6.518 1.724 -6.234 1.00 92.94 71 GLU A C 1
ATOM 607 O O . GLU A 1 71 ? -7.629 1.720 -5.704 1.00 92.94 71 GLU A O 1
ATOM 612 N N . TYR A 1 72 ? -6.096 0.710 -6.996 1.00 93.88 72 TYR A N 1
ATOM 613 C CA . TYR A 1 72 ? -6.904 -0.479 -7.274 1.00 93.88 72 TYR A CA 1
ATOM 614 C C . TYR A 1 72 ? -7.337 -1.197 -5.988 1.00 93.88 72 TYR A C 1
ATOM 616 O O . TYR A 1 72 ? -8.434 -1.758 -5.932 1.00 93.88 72 TYR A O 1
ATOM 624 N N . MET A 1 73 ? -6.493 -1.175 -4.951 1.00 92.94 73 MET A N 1
ATOM 625 C CA . MET A 1 73 ? -6.772 -1.811 -3.664 1.00 92.94 73 MET A CA 1
ATOM 626 C C . MET A 1 73 ? -7.673 -0.996 -2.733 1.00 92.94 73 MET A C 1
ATOM 628 O O . MET A 1 73 ? -8.237 -1.567 -1.803 1.00 92.94 73 MET A O 1
ATOM 632 N N . ALA A 1 74 ? -7.883 0.295 -3.001 1.00 92.50 74 ALA A N 1
ATOM 633 C CA . ALA A 1 74 ? -8.650 1.193 -2.137 1.00 92.50 74 ALA A CA 1
ATOM 634 C C . ALA A 1 74 ? -10.034 0.674 -1.676 1.00 92.50 74 ALA A C 1
ATOM 636 O O . ALA A 1 74 ? -10.357 0.873 -0.506 1.00 92.50 74 ALA A O 1
ATOM 637 N N . PRO A 1 75 ? -10.867 0.003 -2.503 1.00 93.81 75 PRO A N 1
ATOM 638 C CA . PRO A 1 75 ? -12.182 -0.457 -2.050 1.00 93.81 75 PRO A CA 1
ATOM 639 C C . PRO A 1 75 ? -12.149 -1.723 -1.177 1.00 93.81 75 PRO A C 1
ATOM 641 O O . PRO A 1 75 ? -13.180 -2.064 -0.599 1.00 93.81 75 PRO A O 1
ATOM 644 N N . TYR A 1 76 ? -11.016 -2.427 -1.090 1.00 92.00 76 TYR A N 1
ATOM 645 C CA . TYR A 1 76 ? -10.900 -3.723 -0.401 1.00 92.00 76 TYR A CA 1
ATOM 646 C C . TYR A 1 76 ? -10.202 -3.643 0.957 1.00 92.00 76 TYR A C 1
ATOM 648 O O . TYR A 1 76 ? -10.080 -4.656 1.638 1.00 92.00 76 TYR A O 1
ATOM 656 N N . VAL A 1 77 ? -9.711 -2.464 1.325 1.00 90.81 77 VAL A N 1
ATOM 657 C CA . VAL A 1 77 ? -8.912 -2.246 2.531 1.00 90.81 77 VAL A CA 1
ATOM 658 C C . VAL A 1 77 ? -9.617 -1.273 3.478 1.00 90.81 77 VAL A C 1
ATOM 660 O O . VAL A 1 77 ? -10.686 -0.740 3.162 1.00 90.81 77 VAL A O 1
ATOM 663 N N . SER A 1 78 ? -9.023 -1.041 4.648 1.00 91.25 78 SER A N 1
ATOM 664 C CA . SER A 1 78 ? -9.504 -0.056 5.622 1.00 91.25 78 SER A CA 1
ATOM 665 C C . SER A 1 78 ? -9.773 1.324 4.993 1.00 91.25 78 SER A C 1
ATOM 667 O O . SER A 1 78 ? -9.093 1.767 4.062 1.00 91.25 78 SER A O 1
ATOM 669 N N . LYS A 1 79 ? -10.793 2.024 5.500 1.00 90.00 79 LYS A N 1
ATOM 670 C CA . LYS A 1 79 ? -11.214 3.342 5.006 1.00 90.00 79 LYS A CA 1
ATOM 671 C C . LYS A 1 79 ? -11.688 4.235 6.149 1.00 90.00 79 LYS A C 1
ATOM 673 O O . LYS A 1 79 ? -12.281 3.751 7.105 1.00 90.00 79 LYS A O 1
ATOM 678 N N . ASN A 1 80 ? -11.526 5.546 5.966 1.00 87.25 80 ASN A N 1
ATOM 679 C CA . ASN A 1 80 ? -11.938 6.606 6.897 1.00 87.25 80 ASN A CA 1
ATOM 680 C C . ASN A 1 80 ? -11.265 6.575 8.292 1.00 87.25 80 ASN A C 1
ATOM 682 O O . ASN A 1 80 ? -11.981 6.541 9.293 1.00 87.25 80 ASN A O 1
ATOM 686 N N . PRO A 1 81 ? -9.924 6.676 8.398 1.00 89.25 81 PRO A N 1
ATOM 687 C CA . PRO A 1 81 ? -8.923 6.793 7.331 1.00 89.25 81 PRO A CA 1
ATOM 688 C C . PRO A 1 81 ? -8.458 5.425 6.806 1.00 89.25 81 PRO A C 1
ATOM 690 O O . PRO A 1 81 ? -8.750 4.387 7.392 1.00 89.25 81 PRO A O 1
ATOM 693 N N . ARG A 1 82 ? -7.735 5.414 5.682 1.00 90.06 82 ARG A N 1
ATOM 694 C CA . ARG A 1 82 ? -7.018 4.211 5.239 1.00 90.06 82 ARG A CA 1
ATOM 695 C C . ARG A 1 82 ? -5.816 4.000 6.159 1.00 90.06 82 ARG A C 1
ATOM 697 O O . ARG A 1 82 ? -4.996 4.905 6.298 1.00 90.06 82 ARG A O 1
ATOM 704 N N . ALA A 1 83 ? -5.751 2.853 6.823 1.00 90.00 83 ALA A N 1
ATOM 705 C CA . ALA A 1 83 ? -4.749 2.582 7.844 1.00 90.00 83 ALA A CA 1
ATOM 706 C C . ALA A 1 83 ? -3.361 2.342 7.229 1.00 90.00 83 ALA A C 1
ATOM 708 O O . ALA A 1 83 ? -3.220 1.645 6.222 1.00 90.00 83 ALA A O 1
ATOM 709 N N . ALA A 1 84 ? -2.339 2.898 7.883 1.00 87.06 84 ALA A N 1
ATOM 710 C CA . ALA A 1 84 ? -0.930 2.803 7.505 1.00 87.06 84 ALA A CA 1
ATOM 711 C C . ALA A 1 84 ? -0.062 2.466 8.725 1.00 87.06 84 ALA A C 1
ATOM 713 O O . ALA A 1 84 ? -0.466 2.713 9.871 1.00 87.06 84 ALA A O 1
ATOM 714 N N . TYR A 1 85 ? 1.121 1.883 8.495 1.00 85.81 85 TYR A N 1
ATOM 715 C CA . TYR A 1 85 ? 2.030 1.478 9.570 1.00 85.81 85 TYR A CA 1
ATOM 716 C C . TYR A 1 85 ? 3.219 2.417 9.659 1.00 85.81 85 TYR A C 1
ATOM 718 O O . TYR A 1 85 ? 3.978 2.552 8.710 1.00 85.81 85 TYR A O 1
ATOM 726 N N . PHE A 1 86 ? 3.448 2.999 10.834 1.00 83.50 86 PHE A N 1
ATOM 727 C CA . PHE A 1 86 ? 4.544 3.943 11.040 1.00 83.50 86 PHE A CA 1
ATOM 728 C C . PHE A 1 86 ? 5.935 3.416 10.630 1.00 83.50 86 PHE A C 1
ATOM 730 O O . PHE A 1 86 ? 6.755 4.188 10.133 1.00 83.50 86 PHE A O 1
ATOM 737 N N . ASN A 1 87 ? 6.214 2.120 10.821 1.00 84.88 87 ASN A N 1
ATOM 738 C CA . ASN A 1 87 ? 7.519 1.542 10.474 1.00 84.88 87 ASN A CA 1
ATOM 739 C C . ASN A 1 87 ? 7.777 1.471 8.961 1.00 84.88 87 ASN A C 1
ATOM 741 O O . ASN A 1 87 ? 8.934 1.386 8.554 1.00 84.88 87 ASN A O 1
ATOM 745 N N . TYR A 1 88 ? 6.731 1.588 8.147 1.00 82.56 88 TYR A N 1
ATOM 746 C CA . TYR A 1 88 ? 6.809 1.645 6.695 1.00 82.56 88 TYR A CA 1
ATOM 747 C C . TYR A 1 88 ? 6.364 3.028 6.233 1.00 82.56 88 TYR A C 1
ATOM 749 O O . TYR A 1 88 ? 5.190 3.299 5.991 1.00 82.56 88 TYR A O 1
ATOM 757 N N . ARG A 1 89 ? 7.320 3.958 6.214 1.00 83.81 89 ARG A N 1
ATOM 758 C CA . ARG A 1 89 ? 7.028 5.369 5.957 1.00 83.81 89 ARG A CA 1
ATOM 759 C C . ARG A 1 89 ? 6.657 5.583 4.499 1.00 83.81 89 ARG A C 1
ATOM 761 O O . ARG A 1 89 ? 7.499 5.409 3.625 1.00 83.81 89 ARG A O 1
ATOM 768 N N . ASP A 1 90 ? 5.448 6.078 4.285 1.00 86.81 90 ASP A N 1
ATOM 769 C CA . ASP A 1 90 ? 4.987 6.544 2.986 1.00 86.81 90 ASP A CA 1
ATOM 770 C C . ASP A 1 90 ? 4.913 8.078 2.962 1.00 86.81 90 ASP A C 1
ATOM 772 O O . ASP A 1 90 ? 4.182 8.695 3.738 1.00 86.81 90 ASP A O 1
ATOM 776 N N . LEU A 1 91 ? 5.694 8.697 2.074 1.00 87.62 91 LEU A N 1
ATOM 777 C CA . LEU A 1 91 ? 5.700 10.148 1.873 1.00 87.62 91 LEU A CA 1
ATOM 778 C C . LEU A 1 91 ? 4.560 10.615 0.953 1.00 87.62 91 LEU A C 1
ATOM 780 O O . LEU A 1 91 ? 4.220 11.799 0.987 1.00 87.62 91 LEU A O 1
ATOM 784 N N . ASP A 1 92 ? 3.935 9.713 0.187 1.00 87.69 92 ASP A N 1
ATOM 785 C CA . ASP A 1 92 ? 2.755 10.016 -0.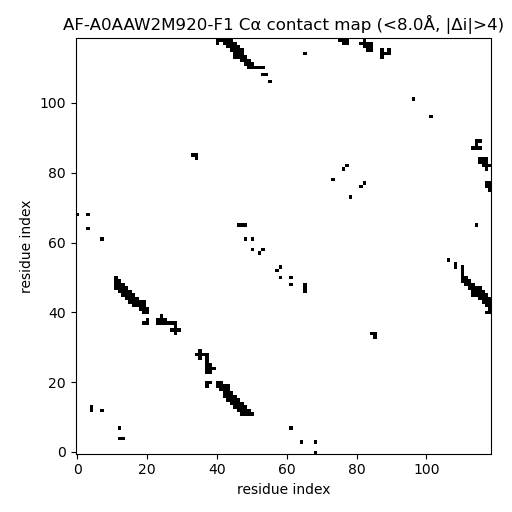631 1.00 87.69 92 ASP A CA 1
ATOM 786 C C . ASP A 1 92 ? 1.512 10.274 0.259 1.00 87.69 92 ASP A C 1
ATOM 788 O O . ASP A 1 92 ? 0.572 10.946 -0.170 1.00 87.69 92 ASP A O 1
ATOM 792 N N . LEU A 1 93 ? 1.527 9.844 1.532 1.00 86.06 93 LEU A N 1
ATOM 793 C CA . LEU A 1 93 ? 0.518 10.202 2.545 1.00 86.06 93 LEU A CA 1
ATOM 794 C C . LEU A 1 93 ? 0.610 11.648 3.043 1.00 86.06 93 LEU A C 1
ATOM 796 O O . LEU A 1 93 ? -0.319 12.141 3.690 1.00 86.06 93 LEU A O 1
ATOM 800 N N . GLY A 1 94 ? 1.716 12.327 2.749 1.00 84.44 94 GLY A N 1
ATOM 801 C CA . GLY A 1 94 ? 1.972 13.700 3.149 1.00 84.44 94 GLY A CA 1
ATOM 802 C C . GLY A 1 94 ? 3.244 13.850 3.975 1.00 84.44 94 GLY A C 1
ATOM 803 O O . GLY A 1 94 ? 3.726 12.934 4.638 1.00 84.44 94 GLY A O 1
ATOM 804 N N . THR A 1 95 ? 3.791 15.061 3.945 1.00 83.81 95 THR A N 1
ATOM 805 C CA . THR A 1 95 ? 5.027 15.418 4.642 1.00 83.81 95 THR A CA 1
ATOM 806 C C . THR A 1 95 ? 4.816 16.652 5.501 1.00 83.81 95 THR A C 1
ATOM 808 O O . THR A 1 95 ? 4.117 17.587 5.106 1.00 83.81 95 THR A O 1
ATOM 811 N N . ASN A 1 96 ? 5.480 16.705 6.654 1.00 80.50 96 ASN A N 1
ATOM 812 C CA . ASN A 1 96 ? 5.539 17.932 7.438 1.00 80.50 96 ASN A CA 1
ATOM 813 C C . ASN A 1 96 ? 6.461 18.929 6.722 1.00 80.50 96 ASN A C 1
ATOM 815 O O . ASN A 1 96 ? 7.645 18.659 6.535 1.00 80.50 96 ASN A O 1
ATOM 819 N N . ASN A 1 97 ? 5.927 20.080 6.313 1.00 70.62 97 ASN A N 1
ATOM 820 C CA . ASN A 1 97 ? 6.734 21.147 5.727 1.00 70.62 97 ASN A CA 1
ATOM 821 C C . ASN A 1 97 ? 7.456 21.905 6.847 1.00 70.62 97 ASN A C 1
ATOM 823 O O . ASN A 1 97 ? 6.840 22.709 7.549 1.00 70.62 97 ASN A O 1
ATOM 827 N N . GLU A 1 98 ? 8.762 21.698 7.003 1.00 62.38 98 GLU A N 1
ATOM 828 C CA . GLU A 1 98 ? 9.594 22.576 7.830 1.00 62.38 98 GLU A CA 1
ATOM 829 C C . GLU A 1 98 ? 9.806 23.917 7.108 1.00 62.38 98 GLU A C 1
ATOM 831 O O . GLU A 1 98 ? 10.792 24.110 6.410 1.00 62.38 98 GLU A O 1
ATOM 836 N N . GLY A 1 99 ? 8.847 24.841 7.249 1.00 57.53 99 GLY A N 1
ATOM 837 C CA . GLY A 1 99 ? 8.962 26.241 6.822 1.00 57.53 99 GLY A CA 1
ATOM 838 C C . GLY A 1 99 ? 9.006 26.467 5.302 1.00 57.53 99 GLY A C 1
ATOM 839 O O . GLY A 1 99 ? 9.974 26.139 4.635 1.00 57.53 99 GLY A O 1
ATOM 840 N N . ASN A 1 100 ? 7.962 27.095 4.749 1.00 50.91 100 ASN A N 1
ATOM 841 C CA . ASN A 1 100 ? 7.859 27.654 3.388 1.00 50.91 100 ASN A CA 1
ATOM 842 C C . ASN A 1 100 ? 9.145 27.648 2.525 1.00 50.91 100 ASN A C 1
ATOM 844 O O . ASN A 1 100 ? 9.863 28.650 2.494 1.00 50.91 100 ASN A O 1
ATOM 848 N N . LYS A 1 101 ? 9.375 26.555 1.781 1.00 41.66 101 LYS A N 1
ATOM 849 C CA . LYS A 1 101 ? 9.886 26.489 0.393 1.00 41.66 101 LYS A CA 1
ATOM 850 C C . LYS A 1 101 ? 10.144 25.026 0.028 1.00 41.66 101 LYS A C 1
ATOM 852 O O . LYS A 1 101 ? 11.143 24.442 0.428 1.00 41.66 101 LYS A O 1
ATOM 857 N N . ALA A 1 102 ? 9.245 24.452 -0.765 1.00 46.25 102 ALA A N 1
ATOM 858 C CA . ALA A 1 102 ? 9.481 23.164 -1.395 1.00 46.25 102 ALA A CA 1
ATOM 859 C C . ALA A 1 102 ? 10.551 23.328 -2.484 1.00 46.25 102 ALA A C 1
ATOM 861 O O . ALA A 1 102 ? 10.330 24.011 -3.484 1.00 46.25 102 ALA A O 1
ATOM 862 N N . THR A 1 103 ? 11.707 22.702 -2.299 1.00 43.66 103 THR A N 1
ATOM 863 C CA . THR A 1 103 ? 12.548 22.282 -3.419 1.00 43.66 103 THR A CA 1
ATOM 864 C C . THR A 1 103 ? 12.276 20.797 -3.660 1.00 43.66 103 THR A C 1
ATOM 866 O O . THR A 1 103 ? 12.293 20.019 -2.704 1.00 43.66 103 THR A O 1
ATOM 869 N N . PRO A 1 104 ? 12.005 20.365 -4.904 1.00 45.06 104 PRO A N 1
ATOM 870 C CA . PRO A 1 104 ? 11.979 18.945 -5.220 1.00 45.06 104 PRO A CA 1
ATOM 871 C C . PRO A 1 104 ? 13.350 18.357 -4.882 1.00 45.06 104 PRO A C 1
ATOM 873 O O . PRO A 1 104 ? 14.368 18.797 -5.424 1.00 45.06 104 PRO A O 1
ATOM 876 N N . LYS A 1 105 ? 13.399 17.390 -3.963 1.00 47.75 105 LYS A N 1
ATOM 877 C CA . LYS A 1 105 ? 14.612 16.600 -3.764 1.00 47.75 105 LYS A CA 1
ATOM 878 C C . LYS A 1 105 ? 14.755 15.700 -4.999 1.00 47.75 105 LYS A C 1
ATOM 880 O O . LYS A 1 105 ? 13.761 15.086 -5.390 1.00 47.75 105 LYS A O 1
ATOM 885 N N . PRO A 1 106 ? 15.932 15.632 -5.644 1.00 41.31 106 PRO A N 1
ATOM 886 C CA . PRO A 1 106 ? 16.135 14.661 -6.704 1.00 41.31 106 PRO A CA 1
ATOM 887 C C . PRO A 1 106 ? 15.889 13.267 -6.129 1.00 41.31 106 PRO A C 1
ATOM 889 O O . PRO A 1 106 ? 16.286 13.001 -4.992 1.00 41.31 106 PRO A O 1
ATOM 892 N N . LEU A 1 107 ? 15.222 12.415 -6.911 1.00 46.78 107 LEU A N 1
ATOM 893 C CA . LEU A 1 107 ? 15.070 10.991 -6.630 1.00 46.78 107 LEU A CA 1
ATOM 894 C C . LEU A 1 107 ? 16.467 10.431 -6.328 1.00 46.78 107 LEU A C 1
ATOM 896 O O . LEU A 1 107 ? 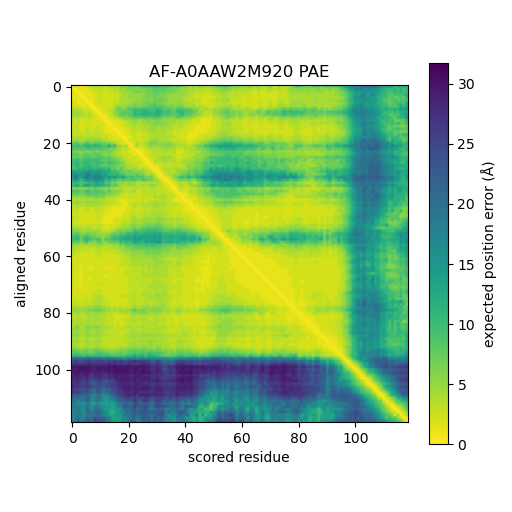17.290 10.281 -7.232 1.00 46.78 107 LEU A O 1
ATOM 900 N N . SER A 1 108 ? 16.780 10.204 -5.052 1.00 42.25 108 SER A N 1
ATOM 901 C CA . SER A 1 108 ? 17.973 9.454 -4.684 1.00 42.25 108 SER A CA 1
ATOM 902 C C . SER A 1 108 ? 17.704 8.014 -5.084 1.00 42.25 108 SER A C 1
ATOM 904 O O . SER A 1 108 ? 16.733 7.420 -4.621 1.00 42.25 108 SER A O 1
ATOM 906 N N . GLY A 1 109 ? 18.518 7.508 -6.009 1.00 40.72 109 GLY A N 1
ATOM 907 C CA . GLY A 1 109 ? 18.429 6.165 -6.568 1.00 40.72 109 GLY A CA 1
ATOM 908 C C . GLY A 1 109 ? 18.792 5.079 -5.564 1.00 40.72 109 GLY A C 1
ATOM 909 O O . GLY A 1 109 ? 19.782 4.381 -5.759 1.00 40.72 109 GLY A O 1
ATOM 910 N N . ASP A 1 110 ? 17.981 4.927 -4.525 1.00 43.06 110 ASP A N 1
ATOM 911 C CA . ASP A 1 110 ? 17.927 3.688 -3.767 1.00 43.06 110 ASP A CA 1
ATOM 912 C C . ASP A 1 110 ? 16.999 2.741 -4.539 1.00 43.06 110 ASP A C 1
ATOM 914 O O . ASP A 1 110 ? 15.842 3.051 -4.812 1.00 43.06 110 ASP A O 1
ATOM 918 N N . SER A 1 111 ? 17.544 1.605 -4.966 1.00 45.31 111 SER A N 1
ATOM 919 C CA . SER A 1 111 ? 16.956 0.629 -5.901 1.00 45.31 111 SER A CA 1
ATOM 920 C C . SER A 1 111 ? 15.695 -0.100 -5.403 1.00 45.31 111 SER A C 1
ATOM 922 O O . SER A 1 111 ? 15.213 -1.022 -6.057 1.00 45.31 111 SER A O 1
ATOM 924 N N . ASN A 1 112 ? 15.162 0.284 -4.243 1.00 47.38 112 ASN A N 1
ATOM 925 C CA . ASN A 1 112 ? 14.056 -0.389 -3.575 1.00 47.38 112 ASN A CA 1
ATOM 926 C C . ASN A 1 112 ? 13.075 0.662 -3.046 1.00 47.38 112 ASN A C 1
ATOM 928 O O . ASN A 1 112 ? 13.466 1.521 -2.257 1.00 47.38 112 ASN A O 1
ATOM 932 N N . THR A 1 113 ? 11.800 0.591 -3.434 1.00 54.47 113 THR A N 1
ATOM 933 C CA . THR A 1 113 ? 10.742 1.402 -2.814 1.00 54.47 113 THR A CA 1
ATOM 934 C C . THR A 1 113 ? 9.569 0.503 -2.435 1.00 54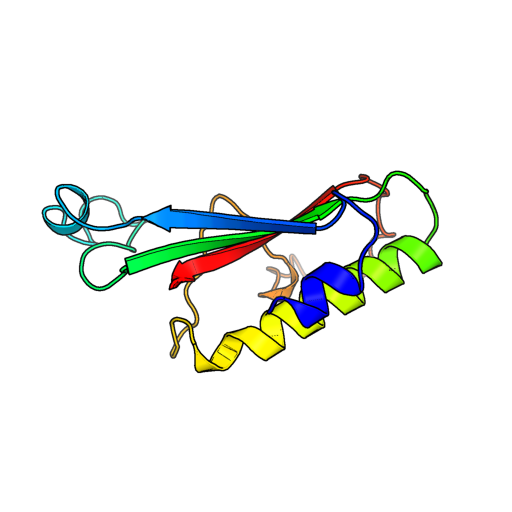.47 113 THR A C 1
ATOM 936 O O . THR A 1 113 ? 8.955 -0.142 -3.281 1.00 54.47 113 THR A O 1
ATOM 939 N N . SER A 1 114 ? 9.289 0.446 -1.136 1.00 44.53 114 SER A N 1
ATOM 940 C CA . SER A 1 114 ? 8.180 -0.285 -0.522 1.00 44.53 114 SER A CA 1
ATOM 941 C C . SER A 1 114 ? 7.061 0.675 -0.138 1.00 44.53 114 SER A C 1
ATOM 943 O O . SER A 1 114 ? 7.335 1.774 0.350 1.00 44.53 114 SER A O 1
ATOM 945 N N . ILE A 1 115 ? 5.813 0.259 -0.334 1.00 50.56 115 ILE A N 1
ATOM 946 C CA . ILE A 1 115 ? 4.620 1.003 0.069 1.00 50.56 115 ILE A CA 1
ATOM 947 C C . ILE A 1 115 ? 3.662 0.016 0.777 1.00 50.56 115 ILE A C 1
ATOM 949 O O . ILE A 1 115 ? 3.150 -0.924 0.167 1.00 50.56 115 ILE A O 1
ATOM 953 N N . ASP A 1 116 ? 3.384 0.226 2.066 1.00 42.25 116 ASP A N 1
ATOM 954 C CA . ASP A 1 116 ? 2.706 -0.753 2.940 1.00 42.25 116 ASP A CA 1
ATOM 955 C C . ASP A 1 116 ? 1.324 -0.299 3.403 1.00 42.25 116 ASP A C 1
ATOM 957 O O . ASP A 1 116 ? 1.149 0.857 3.788 1.00 42.25 116 ASP A O 1
ATOM 961 N N . TRP A 1 117 ? 0.352 -1.225 3.470 1.00 48.38 117 TRP A N 1
ATOM 962 C CA . TRP A 1 117 ? -1.017 -0.910 3.909 1.00 48.38 117 TRP A CA 1
ATOM 963 C C . TRP A 1 117 ? -1.695 -2.010 4.728 1.00 48.38 117 TRP A C 1
ATOM 965 O O . TRP A 1 117 ? -1.377 -3.189 4.632 1.00 48.38 117 TRP A O 1
ATOM 975 N N . PHE A 1 118 ? -2.704 -1.633 5.514 1.00 41.25 118 PHE A N 1
ATOM 976 C CA . PHE A 1 118 ? -3.497 -2.572 6.319 1.00 41.25 118 PHE A CA 1
ATOM 977 C C . PHE A 1 118 ? -4.873 -2.878 5.717 1.00 41.25 118 PHE A C 1
ATOM 979 O O . PHE A 1 118 ? -5.570 -1.962 5.258 1.00 41.25 118 PHE A O 1
ATOM 986 N N . VAL A 1 119 ? -5.277 -4.153 5.797 1.00 40.69 119 VAL A N 1
ATOM 987 C CA . VAL A 1 119 ? -6.664 -4.629 5.648 1.00 40.69 119 VAL A CA 1
ATOM 988 C C . VAL A 1 119 ? -7.272 -4.945 7.004 1.00 40.69 119 VAL A C 1
ATOM 990 O O . VAL A 1 119 ? -6.828 -5.895 7.693 1.00 40.69 119 VAL A O 1
#

Solvent-accessible surface area (backbone atoms only — not comparable to full-atom values): 7436 Å² total; per-residue (Å²): 108,72,71,61,60,68,73,45,61,89,90,26,58,48,78,46,78,44,80,53,47,73,78,47,41,77,45,59,40,77,78,43,69,92,60,49,87,24,67,90,40,54,31,39,39,38,40,37,44,49,50,88,70,87,50,72,70,52,52,50,52,54,52,53,48,55,50,52,51,53,60,71,44,50,88,79,36,45,66,92,67,64,49,68,48,77,92,50,72,56,66,92,82,55,75,89,80,85,65,100,72,91,69,86,74,76,85,72,86,64,56,66,57,67,52,50,38,39,52

Secondary structure (DSSP, 8-state):
-HHHHTTSPTTSEEEEEEE--THHHHS-TTTSTT----TT--EEEEEEEE--S--HHHHHHHHHHHHHHHHHHGGGS--SSPP--TTS--STT-----SS--PPPP----SEEEEEEE-

Mean predicted aligned error: 8.91 Å

Sequence (119 aa):
MWKFLHEEDENMAELQFSPYGEALNDYSESETPPFAHRAGYIFMIHYGVFWTRPGNSESERHMNWIRRLYEYMAPYVSKNPRAAYFNYRDLDLGTNNEGNKATPKPLSGDSNTSIDWFV

pLDDT: mean 79.07, std 16.41, range [40.69, 94.5]

Foldseek 3Di:
DVVLVVVDDPPQKDKDWDAADDPQQVDQLVVDVLRSPGPPFGTKIKIWGFADDDDPVVVVVRVVSVVVVVVVCVVVADPPPFDDHPVQDDCVVDDDDPDDDDDDDPPPPPRIHIDIGTD